Protein AF-A0A1H1KXA0-F1 (afdb_monomer_lite)

Secondary structure (DSSP, 8-state):
--HHHHHHHHHTS-HHHHHHHHHHHHHHHHHHHHHHHHHHHHHHHHHHHHTTSSPPPPHHHHHHHT-

Radius of gyration: 21.61 Å; chains: 1; bounding box: 38×31×50 Å

Sequence (67 aa):
MTSSQLTKSVLALPEPERLELARRIVASIATEKQQAALLAAGVKRLEAVVSGQINGLTEREFRQALR

Foldseek 3Di:
DDPVVVVVVLVPDPPVVNVVVVVVVVVVVVVVVVVVVVVVVVVVVVVCCVVVVDPDDDPVVVVVVVD

pLDDT: mean 88.66, std 5.29, range [58.16, 94.75]

Structure (mmCIF, N/CA/C/O backbone):
data_AF-A0A1H1KXA0-F1
#
_entry.id   AF-A0A1H1KXA0-F1
#
loop_
_atom_site.group_PDB
_atom_site.id
_atom_site.type_symbol
_atom_site.label_atom_id
_atom_site.label_alt_id
_atom_site.label_comp_id
_atom_site.label_asym_id
_atom_site.label_entity_id
_atom_site.label_seq_id
_atom_site.pdbx_PDB_ins_code
_atom_site.Cartn_x
_atom_site.Cartn_y
_atom_site.Cartn_z
_atom_site.occupancy
_atom_site.B_iso_or_equiv
_atom_site.auth_seq_id
_atom_site.auth_comp_id
_atom_site.auth_asym_id
_atom_site.auth_atom_id
_atom_site.pdbx_PDB_model_num
ATOM 1 N N . MET A 1 1 ? -0.179 -9.555 -26.729 1.00 58.16 1 MET A N 1
ATOM 2 C CA . MET A 1 1 ? 1.143 -9.008 -26.356 1.00 58.16 1 MET A CA 1
ATOM 3 C C . MET A 1 1 ? 1.769 -9.944 -25.343 1.00 58.16 1 MET A C 1
ATOM 5 O O . MET A 1 1 ? 1.186 -10.137 -24.285 1.00 58.16 1 MET A O 1
ATOM 9 N N . THR A 1 2 ? 2.882 -10.592 -25.681 1.00 86.12 2 THR A N 1
ATOM 10 C CA . THR A 1 2 ? 3.596 -11.490 -24.756 1.00 86.12 2 THR A CA 1
ATOM 11 C C . THR A 1 2 ? 4.661 -10.723 -23.971 1.00 86.12 2 THR A C 1
ATOM 1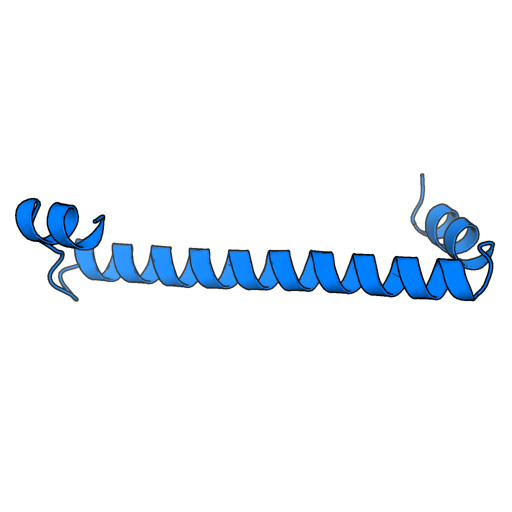3 O O . THR A 1 2 ? 5.151 -9.693 -24.433 1.00 86.12 2 THR A O 1
ATOM 16 N N . SER A 1 3 ? 5.061 -11.229 -22.798 1.00 80.94 3 SER A N 1
ATOM 17 C CA . SER A 1 3 ? 6.120 -10.608 -21.979 1.00 80.94 3 SER A CA 1
ATOM 18 C C . SER A 1 3 ? 7.414 -10.387 -22.783 1.00 80.94 3 SER A C 1
ATOM 20 O O . SER A 1 3 ? 7.995 -9.308 -22.737 1.00 80.94 3 SER A O 1
ATOM 22 N N . SER A 1 4 ? 7.781 -11.347 -23.641 1.00 83.06 4 SER A N 1
ATOM 23 C CA . SER A 1 4 ? 8.934 -11.240 -24.546 1.00 83.06 4 SER A CA 1
ATOM 24 C C . SER A 1 4 ? 8.810 -10.104 -25.571 1.00 83.06 4 SER A C 1
ATOM 26 O O . SER A 1 4 ? 9.791 -9.411 -25.842 1.00 83.06 4 SER A O 1
ATOM 28 N N . GLN A 1 5 ? 7.616 -9.881 -26.133 1.00 86.12 5 GLN A N 1
ATOM 29 C CA . GLN A 1 5 ? 7.374 -8.759 -27.048 1.00 86.12 5 GLN A CA 1
ATOM 30 C C . GLN A 1 5 ? 7.515 -7.418 -26.321 1.00 86.12 5 GLN A C 1
ATOM 32 O O . GLN A 1 5 ? 8.137 -6.504 -26.853 1.00 86.12 5 GLN A O 1
ATOM 37 N N . LEU A 1 6 ? 7.028 -7.335 -25.080 1.00 84.06 6 LEU A N 1
ATOM 38 C CA . LEU A 1 6 ? 7.139 -6.140 -24.247 1.00 84.06 6 LEU A CA 1
ATOM 39 C C . LEU A 1 6 ? 8.605 -5.797 -23.937 1.00 84.06 6 LEU A C 1
ATOM 41 O O . LEU A 1 6 ? 9.023 -4.656 -24.114 1.00 84.06 6 LEU A O 1
ATOM 45 N N . THR A 1 7 ? 9.408 -6.790 -23.542 1.00 85.31 7 THR A N 1
ATOM 46 C CA . THR A 1 7 ? 10.840 -6.597 -23.263 1.00 85.31 7 THR A CA 1
ATOM 47 C C . THR A 1 7 ? 11.594 -6.110 -24.496 1.00 85.31 7 THR A C 1
ATOM 49 O O . THR A 1 7 ? 12.389 -5.179 -24.396 1.00 85.31 7 THR A O 1
ATOM 52 N N . LYS A 1 8 ? 11.320 -6.691 -25.672 1.00 89.31 8 LYS A N 1
ATOM 53 C CA . LYS A 1 8 ? 11.938 -6.254 -26.934 1.00 89.31 8 LYS A CA 1
ATOM 54 C C . LYS A 1 8 ? 11.600 -4.799 -27.256 1.00 89.31 8 LYS A C 1
ATOM 56 O O . LYS A 1 8 ? 12.496 -4.043 -27.615 1.00 89.31 8 LYS A O 1
ATOM 61 N N . SER A 1 9 ? 10.343 -4.396 -27.079 1.00 88.00 9 SER A N 1
ATOM 62 C CA . SER A 1 9 ? 9.916 -3.011 -27.293 1.00 88.00 9 SER A CA 1
ATOM 63 C C . SER A 1 9 ? 10.568 -2.035 -26.313 1.00 88.00 9 SER A C 1
ATOM 65 O O . SER A 1 9 ? 10.992 -0.965 -26.730 1.00 88.00 9 SER A O 1
ATOM 67 N N . VAL A 1 10 ? 10.713 -2.403 -25.035 1.00 87.81 10 VAL A N 1
ATOM 68 C CA . VAL A 1 10 ? 11.393 -1.560 -24.036 1.00 87.81 10 VAL A CA 1
ATOM 69 C C . VAL A 1 10 ? 12.879 -1.403 -24.354 1.00 87.81 10 VAL A C 1
ATOM 71 O O . VAL A 1 10 ? 13.412 -0.303 -24.256 1.00 87.81 10 VAL A O 1
ATOM 74 N N . LEU A 1 11 ? 13.559 -2.476 -24.765 1.00 89.81 11 LEU A N 1
ATOM 75 C CA . LEU A 1 11 ? 14.981 -2.421 -25.118 1.00 89.81 11 LEU A CA 1
ATOM 76 C C . LEU A 1 11 ? 15.250 -1.636 -26.410 1.00 89.81 11 LEU A C 1
ATOM 78 O O . LEU A 1 11 ? 16.340 -1.091 -26.562 1.00 89.81 11 LEU A O 1
ATOM 82 N N . ALA A 1 12 ? 14.264 -1.545 -27.306 1.00 92.81 12 ALA A N 1
ATOM 83 C CA . ALA A 1 12 ? 14.351 -0.757 -28.534 1.00 92.81 12 ALA A CA 1
ATOM 84 C C . ALA A 1 12 ? 14.266 0.765 -28.302 1.00 92.81 12 ALA A C 1
ATOM 86 O O . ALA A 1 12 ? 14.615 1.529 -29.199 1.00 92.81 12 ALA A O 1
ATOM 87 N N . LEU A 1 13 ? 13.822 1.215 -27.122 1.00 92.06 13 LEU A N 1
ATOM 88 C CA . LEU A 1 13 ? 13.787 2.638 -26.782 1.00 92.06 13 LEU A CA 1
ATOM 89 C C . LEU A 1 13 ? 15.210 3.205 -26.613 1.00 92.06 13 LEU A C 1
ATOM 91 O O . LEU A 1 13 ? 16.098 2.485 -26.136 1.00 92.06 13 LEU A O 1
ATOM 95 N N . PRO A 1 14 ? 15.433 4.498 -26.911 1.00 94.75 14 PRO A 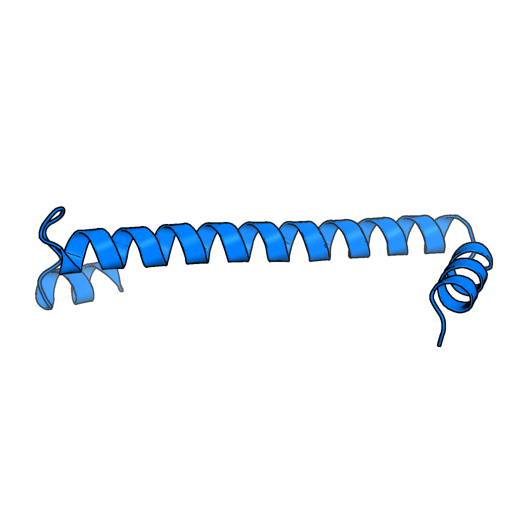N 1
ATOM 96 C CA . PRO A 1 14 ? 16.649 5.212 -26.539 1.00 94.75 14 PRO A CA 1
ATOM 97 C C . PRO A 1 14 ? 16.934 5.131 -25.035 1.00 94.75 14 PRO A C 1
ATOM 99 O O . PRO A 1 14 ? 16.026 5.084 -24.206 1.00 94.75 14 PRO A O 1
ATOM 102 N N . GLU A 1 15 ? 18.212 5.159 -24.661 1.00 91.62 15 GLU A N 1
ATOM 103 C CA . GLU A 1 15 ? 18.648 5.078 -23.262 1.00 91.62 15 GLU A CA 1
ATOM 104 C C . GLU A 1 15 ? 17.950 6.057 -22.295 1.00 91.62 15 GLU A C 1
ATOM 106 O O . GLU A 1 15 ? 17.479 5.588 -21.252 1.00 91.62 15 GLU A O 1
ATOM 111 N N . PRO A 1 16 ? 17.796 7.363 -22.605 1.00 92.12 16 PRO A N 1
ATOM 112 C CA . PRO A 1 16 ? 17.102 8.281 -21.700 1.00 92.12 16 PRO A CA 1
ATOM 113 C C . PRO A 1 16 ? 15.620 7.924 -21.516 1.00 92.12 16 PRO A C 1
ATOM 115 O O . PRO A 1 16 ? 15.095 8.023 -20.408 1.00 92.12 16 PRO A O 1
ATOM 118 N N . GLU A 1 17 ? 14.955 7.448 -22.570 1.00 93.06 17 GLU A N 1
ATOM 119 C CA . GLU A 1 17 ? 13.548 7.039 -22.518 1.00 93.06 17 GLU A CA 1
ATOM 120 C C . GLU A 1 17 ? 13.363 5.748 -21.714 1.00 93.06 17 GLU A C 1
ATOM 122 O O . GLU A 1 17 ? 12.413 5.633 -20.938 1.00 93.06 17 GLU A O 1
ATOM 127 N N . ARG A 1 18 ? 14.303 4.798 -21.824 1.00 93.69 18 ARG A N 1
ATOM 128 C CA . ARG A 1 18 ? 14.313 3.592 -20.979 1.00 93.69 18 ARG A CA 1
ATOM 129 C C . ARG A 1 18 ? 14.471 3.935 -19.506 1.00 93.69 18 ARG A C 1
ATOM 131 O O . ARG A 1 18 ? 13.771 3.360 -18.673 1.00 93.69 18 ARG A O 1
ATOM 138 N N . LEU A 1 19 ? 15.382 4.853 -19.182 1.00 92.75 19 LEU A N 1
ATOM 139 C CA . LEU A 1 19 ? 15.614 5.280 -17.804 1.00 92.75 19 LEU A CA 1
ATOM 140 C C . LEU A 1 19 ? 14.370 5.957 -17.220 1.00 92.75 19 LEU A C 1
ATOM 142 O O . LEU A 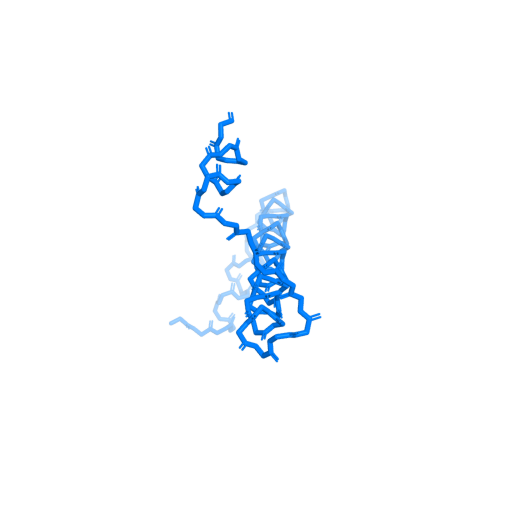1 19 ? 13.980 5.663 -16.090 1.00 92.75 19 LEU A O 1
ATOM 146 N N . GLU A 1 20 ? 13.716 6.816 -17.997 1.00 94.25 20 GLU A N 1
ATOM 147 C CA . GLU A 1 20 ? 12.487 7.476 -17.566 1.00 94.25 20 GLU A CA 1
ATOM 148 C C . GLU A 1 20 ? 11.327 6.488 -17.381 1.00 94.25 20 GLU A C 1
ATOM 150 O O . GLU A 1 20 ? 10.620 6.526 -16.371 1.00 94.25 20 GLU A O 1
ATOM 155 N N . LEU A 1 21 ? 11.175 5.526 -18.295 1.00 92.12 21 LEU A N 1
ATOM 156 C CA . LEU A 1 21 ? 10.202 4.446 -18.147 1.00 92.12 21 LEU A CA 1
ATOM 157 C C . LEU A 1 21 ? 10.456 3.622 -16.873 1.00 92.12 21 LEU A C 1
ATOM 159 O O . LEU A 1 21 ? 9.515 3.334 -16.133 1.00 92.12 21 LEU A O 1
ATOM 163 N N . ALA A 1 22 ? 11.715 3.287 -16.577 1.00 89.31 22 ALA A N 1
ATOM 164 C CA . ALA A 1 22 ? 12.080 2.563 -15.363 1.00 89.31 22 ALA A CA 1
ATOM 165 C C . ALA A 1 22 ? 11.706 3.343 -14.091 1.00 89.31 22 ALA A C 1
ATOM 167 O O . ALA A 1 22 ? 11.126 2.764 -13.169 1.00 89.31 22 ALA A O 1
ATOM 168 N N . ARG A 1 23 ? 11.959 4.661 -14.052 1.00 90.62 23 ARG A N 1
ATOM 169 C CA . ARG A 1 23 ? 11.557 5.516 -12.919 1.00 90.62 23 ARG A CA 1
ATOM 170 C C . ARG A 1 23 ? 10.050 5.503 -12.707 1.00 90.62 23 ARG A C 1
ATOM 172 O O . ARG A 1 23 ? 9.601 5.329 -11.577 1.00 90.62 23 ARG A O 1
ATOM 179 N N . ARG A 1 24 ? 9.269 5.634 -13.782 1.00 92.38 24 ARG A N 1
ATOM 180 C CA . ARG A 1 24 ? 7.800 5.613 -13.715 1.00 92.38 24 ARG A CA 1
ATOM 181 C C . ARG A 1 24 ? 7.258 4.277 -13.210 1.00 92.38 24 ARG A C 1
ATOM 183 O O . ARG A 1 24 ? 6.349 4.275 -12.384 1.00 92.38 24 ARG A O 1
ATOM 190 N N . ILE A 1 25 ? 7.830 3.157 -13.658 1.00 89.19 25 ILE A N 1
ATOM 191 C CA . ILE A 1 25 ? 7.447 1.816 -13.185 1.00 89.19 25 ILE A CA 1
ATOM 192 C C . ILE A 1 25 ? 7.711 1.684 -11.683 1.00 89.19 25 ILE A C 1
ATOM 194 O O . ILE A 1 25 ? 6.826 1.280 -10.932 1.00 89.19 25 ILE A O 1
ATOM 198 N N . VAL A 1 26 ? 8.910 2.060 -11.231 1.00 85.50 26 VAL A N 1
ATOM 199 C CA . VAL A 1 26 ? 9.275 1.985 -9.810 1.00 85.50 26 VAL A CA 1
ATOM 200 C C . VAL A 1 26 ? 8.382 2.893 -8.965 1.00 85.50 26 VAL A C 1
ATOM 202 O O . VAL A 1 26 ? 7.900 2.454 -7.923 1.00 85.50 26 VAL A O 1
ATOM 205 N N . ALA A 1 27 ? 8.113 4.119 -9.423 1.00 83.81 27 ALA A N 1
ATOM 206 C CA . ALA A 1 27 ? 7.217 5.047 -8.742 1.00 83.81 27 ALA A CA 1
ATOM 207 C C . ALA A 1 27 ? 5.798 4.471 -8.603 1.00 83.81 27 ALA A C 1
ATOM 209 O O . ALA A 1 27 ? 5.261 4.466 -7.499 1.00 83.81 27 ALA A O 1
ATOM 210 N N . SER A 1 28 ? 5.232 3.905 -9.677 1.00 86.38 28 SER A N 1
ATOM 211 C CA . SER A 1 28 ? 3.906 3.265 -9.654 1.00 86.38 28 SER A CA 1
ATOM 212 C C . SER A 1 28 ? 3.833 2.144 -8.617 1.00 86.38 28 SER A C 1
ATOM 214 O O . SER A 1 28 ? 2.947 2.134 -7.764 1.00 86.38 28 SER A O 1
ATOM 216 N N . ILE A 1 29 ? 4.811 1.232 -8.630 1.00 85.88 29 ILE A N 1
ATOM 217 C CA . ILE A 1 29 ? 4.855 0.091 -7.705 1.00 85.88 29 ILE A CA 1
ATOM 218 C C . ILE A 1 29 ? 5.042 0.563 -6.258 1.00 85.88 29 ILE A C 1
ATOM 220 O O . ILE A 1 29 ? 4.448 0.001 -5.336 1.00 85.88 29 ILE A O 1
ATOM 224 N N . ALA A 1 30 ? 5.878 1.579 -6.034 1.00 82.06 30 ALA A N 1
ATOM 225 C CA . ALA A 1 30 ? 6.084 2.146 -4.707 1.00 82.06 30 ALA A CA 1
ATOM 226 C C . ALA A 1 30 ? 4.785 2.754 -4.155 1.00 82.06 30 ALA A C 1
ATOM 228 O O . ALA A 1 30 ? 4.435 2.490 -3.003 1.00 82.06 30 ALA A O 1
ATOM 229 N N . 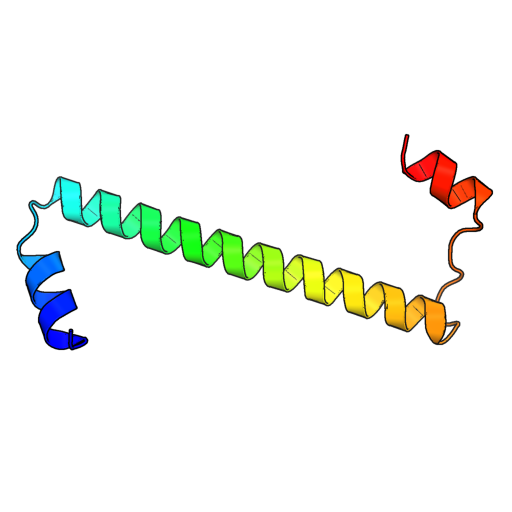THR A 1 31 ? 4.039 3.491 -4.984 1.00 85.56 31 THR A N 1
ATOM 230 C CA . THR A 1 31 ? 2.732 4.049 -4.616 1.00 85.56 31 THR A CA 1
ATOM 231 C C . THR A 1 31 ? 1.716 2.952 -4.297 1.00 85.56 31 THR A C 1
ATOM 233 O O . THR A 1 31 ? 1.074 3.018 -3.251 1.00 85.56 31 THR A O 1
ATOM 236 N N . GLU A 1 32 ? 1.609 1.910 -5.123 1.00 83.88 32 GLU A N 1
ATOM 237 C CA . GLU A 1 32 ? 0.697 0.782 -4.878 1.00 83.88 32 GLU A CA 1
ATOM 238 C C . GLU A 1 32 ? 1.021 0.047 -3.569 1.00 83.88 32 GLU A C 1
ATOM 240 O O . GLU A 1 32 ? 0.129 -0.226 -2.764 1.00 83.88 32 GLU A O 1
ATOM 245 N N . LYS A 1 33 ? 2.306 -0.224 -3.298 1.00 84.94 33 LYS A N 1
ATOM 246 C CA . LYS A 1 33 ? 2.736 -0.853 -2.037 1.00 84.94 33 LYS A CA 1
ATOM 247 C C . LYS A 1 33 ? 2.414 0.013 -0.825 1.00 84.94 33 LYS A C 1
ATOM 249 O O . LYS A 1 33 ? 1.970 -0.508 0.198 1.00 84.94 33 LYS A O 1
ATOM 254 N N . GLN A 1 34 ? 2.625 1.322 -0.931 1.00 86.75 34 GLN A N 1
ATOM 255 C CA . GLN A 1 34 ? 2.295 2.258 0.138 1.00 86.75 34 GLN A CA 1
ATOM 256 C C . GLN A 1 34 ? 0.784 2.295 0.397 1.00 86.75 34 GLN A C 1
ATOM 258 O O . GLN A 1 34 ? 0.360 2.239 1.550 1.00 86.75 34 GLN A O 1
ATOM 263 N N . GLN A 1 35 ? -0.034 2.327 -0.657 1.00 84.44 35 GLN A N 1
ATOM 264 C CA . GLN A 1 35 ? -1.492 2.269 -0.546 1.00 84.44 35 GLN A CA 1
ATOM 265 C C . GLN A 1 35 ? -1.958 0.959 0.095 1.00 84.44 35 GLN A C 1
ATOM 267 O O . GLN A 1 35 ? -2.756 0.990 1.031 1.00 84.44 35 GLN A O 1
ATOM 272 N N . ALA A 1 36 ? -1.416 -0.182 -0.336 1.00 88.25 36 ALA A N 1
ATOM 273 C CA . ALA A 1 36 ? -1.731 -1.483 0.247 1.00 88.25 36 ALA A CA 1
ATOM 274 C C . ALA A 1 36 ? -1.378 -1.543 1.744 1.00 88.25 36 ALA A C 1
ATOM 276 O O . ALA A 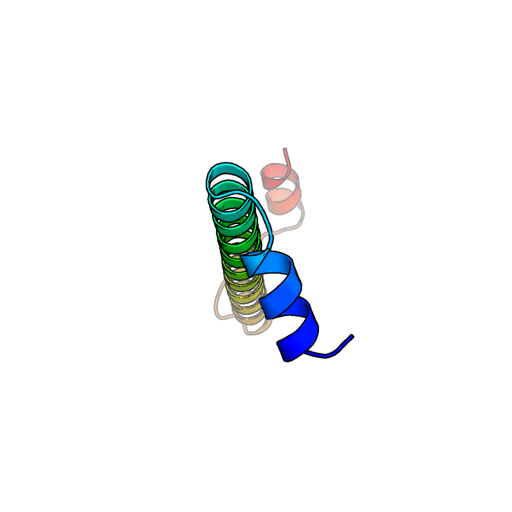1 36 ? -2.168 -2.041 2.546 1.00 88.25 36 ALA A O 1
ATOM 277 N N . ALA A 1 37 ? -0.232 -0.980 2.140 1.00 91.88 37 ALA A N 1
ATOM 278 C CA . ALA A 1 37 ? 0.173 -0.905 3.542 1.00 91.88 37 ALA A CA 1
ATOM 279 C C . ALA A 1 37 ? -0.765 -0.015 4.377 1.00 91.88 37 ALA A C 1
ATOM 281 O O . ALA A 1 37 ? -1.146 -0.393 5.486 1.00 91.88 37 ALA A O 1
ATOM 282 N N . LEU A 1 38 ? -1.174 1.142 3.845 1.00 92.00 38 LEU A N 1
ATOM 283 C CA . LEU A 1 38 ? -2.129 2.036 4.508 1.00 92.00 38 LEU A CA 1
ATOM 284 C C . LEU A 1 38 ? -3.502 1.377 4.675 1.00 92.00 38 LEU A C 1
ATOM 286 O O . LEU A 1 38 ? -4.087 1.463 5.755 1.0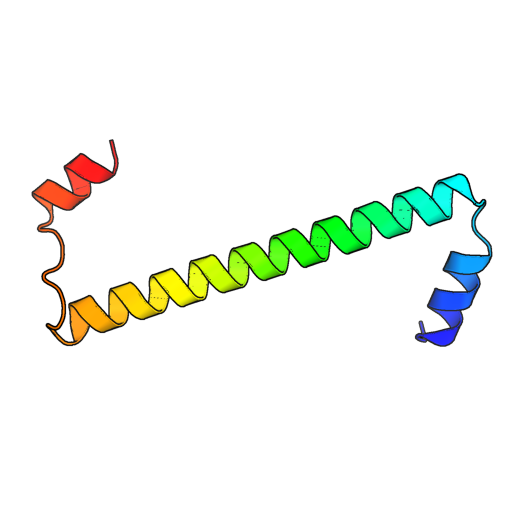0 92.00 38 LEU A O 1
ATOM 290 N N . LEU A 1 39 ? -3.986 0.678 3.644 1.00 90.19 39 LEU A N 1
ATOM 291 C CA . LEU A 1 39 ? -5.238 -0.076 3.695 1.00 90.19 39 LEU A CA 1
ATOM 292 C C . LEU A 1 39 ? -5.173 -1.195 4.733 1.00 90.19 39 LEU A C 1
ATOM 294 O O . LEU A 1 39 ? -6.041 -1.264 5.598 1.00 90.19 39 LEU A O 1
ATOM 298 N N . ALA A 1 40 ? -4.122 -2.019 4.715 1.00 94.19 40 ALA A N 1
ATOM 299 C CA . ALA A 1 40 ? -3.940 -3.089 5.694 1.00 94.19 40 ALA A CA 1
ATOM 300 C C . ALA A 1 40 ? -3.888 -2.547 7.134 1.00 94.19 40 ALA A C 1
ATOM 302 O O . ALA A 1 40 ? -4.525 -3.092 8.036 1.00 94.19 40 ALA A O 1
ATOM 303 N N . ALA A 1 41 ? -3.181 -1.433 7.355 1.00 93.50 41 ALA A N 1
ATOM 304 C CA . ALA A 1 41 ? -3.135 -0.774 8.657 1.00 93.50 41 ALA A CA 1
ATOM 305 C C . ALA A 1 41 ? -4.497 -0.197 9.082 1.00 93.50 41 ALA A C 1
ATOM 307 O O . ALA A 1 41 ? -4.809 -0.194 10.274 1.00 93.50 41 ALA A O 1
ATOM 308 N N . GLY A 1 42 ? -5.292 0.306 8.134 1.00 91.31 42 GLY A N 1
ATOM 309 C CA . GLY A 1 42 ? -6.655 0.780 8.370 1.00 91.31 42 GLY A CA 1
ATOM 310 C C . GLY A 1 42 ? -7.603 -0.357 8.747 1.00 91.31 42 GLY A C 1
ATOM 311 O O . GLY A 1 42 ? -8.265 -0.273 9.778 1.00 91.31 42 GLY A O 1
ATOM 312 N N . VAL A 1 43 ? -7.600 -1.449 7.976 1.00 93.62 43 VAL A N 1
ATOM 313 C CA . VAL A 1 43 ? -8.401 -2.656 8.247 1.00 93.62 43 VAL A CA 1
ATOM 314 C C . VAL A 1 43 ? -8.090 -3.204 9.636 1.00 93.62 43 VAL A C 1
ATOM 316 O O . VAL A 1 43 ? -8.999 -3.354 10.445 1.00 93.62 43 VAL A O 1
ATOM 319 N N . LYS A 1 44 ? -6.805 -3.371 9.970 1.00 93.19 44 LYS A N 1
ATOM 320 C CA . LYS A 1 44 ? -6.388 -3.845 11.296 1.00 93.19 44 LYS A CA 1
ATOM 321 C C . LYS A 1 44 ? -6.895 -2.951 12.436 1.00 93.19 44 LYS A C 1
ATOM 323 O O . LYS A 1 44 ? -7.254 -3.444 13.502 1.00 93.19 44 LYS A O 1
ATOM 328 N N . ARG A 1 45 ? -6.923 -1.627 12.236 1.00 89.44 45 ARG A N 1
ATOM 329 C CA . ARG A 1 45 ? -7.472 -0.689 13.231 1.00 89.44 45 ARG A CA 1
ATOM 330 C C . ARG A 1 45 ? -8.983 -0.836 13.381 1.00 89.44 45 ARG A C 1
ATOM 332 O O . ARG A 1 45 ? -9.469 -0.803 14.505 1.00 89.44 45 ARG A O 1
ATOM 339 N N . LEU A 1 46 ? -9.711 -1.024 12.282 1.00 89.75 46 LEU A N 1
ATOM 340 C CA . LEU A 1 46 ? -11.155 -1.269 12.325 1.00 89.75 46 LEU A CA 1
ATOM 341 C C . LEU A 1 46 ? -11.476 -2.577 13.054 1.00 89.75 46 LEU A C 1
ATOM 343 O O . LEU A 1 46 ? -12.349 -2.595 13.916 1.00 89.75 46 LEU A O 1
ATOM 347 N N . GLU A 1 47 ? -10.729 -3.643 12.778 1.00 92.75 47 GLU A N 1
ATOM 348 C CA . GLU A 1 47 ? -10.859 -4.926 13.478 1.00 92.75 47 GLU A CA 1
ATOM 349 C C . GLU A 1 47 ? -10.616 -4.782 14.985 1.00 92.75 47 GLU A C 1
ATOM 351 O O . GLU A 1 47 ? -11.382 -5.314 15.789 1.00 92.75 47 GLU A O 1
ATOM 356 N N . ALA A 1 48 ? -9.597 -4.017 15.388 1.00 91.44 48 ALA A N 1
ATOM 357 C CA . ALA A 1 48 ? -9.310 -3.743 16.796 1.00 91.44 48 ALA A CA 1
ATOM 358 C C . ALA A 1 48 ? -10.452 -2.976 17.494 1.00 91.44 48 ALA A C 1
ATOM 360 O O . ALA A 1 48 ? -10.738 -3.228 18.663 1.00 91.44 48 ALA A O 1
ATOM 361 N N . VAL A 1 49 ? -11.138 -2.078 16.778 1.00 91.44 49 VAL A N 1
ATOM 362 C CA . VAL A 1 49 ? -12.315 -1.365 17.300 1.00 91.44 49 VAL A CA 1
ATOM 363 C C . VAL A 1 49 ? -13.510 -2.305 17.445 1.00 91.44 49 VAL A C 1
ATOM 365 O O . VAL A 1 49 ? -14.128 -2.358 18.505 1.00 91.44 49 VAL A O 1
ATOM 368 N N . VAL A 1 50 ? -13.821 -3.088 16.409 1.00 90.25 50 VAL A N 1
ATOM 369 C CA . VAL A 1 50 ? -14.977 -4.005 16.412 1.00 90.25 50 VAL A CA 1
ATOM 370 C C . VAL A 1 50 ? -14.810 -5.132 17.435 1.00 90.25 50 VAL A C 1
ATOM 372 O O . VAL A 1 50 ? -15.780 -5.540 18.066 1.00 90.25 50 VAL A O 1
ATOM 375 N N . SER A 1 51 ? -13.583 -5.615 17.636 1.00 93.00 51 SER A N 1
ATOM 376 C CA . SER A 1 51 ? -13.263 -6.634 18.648 1.00 93.00 51 SER A CA 1
ATOM 377 C C . SER A 1 51 ? -13.169 -6.087 20.078 1.00 93.00 51 SER A C 1
ATOM 379 O O . SER A 1 51 ? -12.946 -6.863 21.006 1.00 93.00 51 SER A O 1
ATOM 381 N N . GLY A 1 52 ? -13.324 -4.772 20.277 1.00 89.50 52 GLY A N 1
ATOM 382 C CA . GLY A 1 52 ? -13.244 -4.133 21.592 1.00 89.50 52 GLY A CA 1
ATOM 383 C C . GLY A 1 52 ? -11.826 -4.042 22.168 1.00 89.50 52 GLY A C 1
ATOM 384 O O . GLY A 1 52 ? -11.666 -3.714 23.340 1.00 89.50 52 GLY A O 1
ATOM 385 N N . GLN A 1 53 ? -10.790 -4.315 21.366 1.00 88.94 53 GLN A N 1
ATOM 386 C CA . GLN A 1 53 ? -9.391 -4.141 21.772 1.00 88.94 53 GLN A CA 1
ATOM 387 C C . GLN A 1 53 ? -9.014 -2.663 21.911 1.00 88.94 53 GLN A C 1
ATOM 389 O O . GLN A 1 53 ? -8.128 -2.319 22.692 1.00 88.94 53 GLN A O 1
ATOM 394 N N . ILE A 1 54 ? -9.665 -1.788 21.141 1.00 90.12 54 ILE A N 1
ATOM 395 C CA . ILE A 1 54 ? -9.479 -0.338 21.186 1.00 90.12 54 ILE A CA 1
ATOM 396 C C . ILE A 1 54 ? -10.858 0.322 21.196 1.00 90.12 54 ILE A C 1
ATOM 398 O O . ILE A 1 54 ? -11.734 -0.048 20.418 1.00 90.12 54 ILE A O 1
ATOM 402 N N . ASN A 1 55 ? -11.046 1.335 22.041 1.00 88.06 55 ASN A N 1
ATOM 403 C CA . ASN A 1 55 ? -12.262 2.141 22.003 1.00 88.06 55 ASN A CA 1
ATOM 404 C C . ASN A 1 55 ? -12.275 3.004 20.737 1.00 88.06 55 ASN A C 1
ATOM 406 O O . ASN A 1 55 ? -11.348 3.776 20.487 1.00 88.06 55 ASN A O 1
ATOM 410 N N . GLY A 1 56 ? -13.333 2.864 19.940 1.00 85.44 56 GLY A N 1
ATOM 411 C CA . GLY A 1 56 ? -13.591 3.747 18.809 1.00 85.44 56 GLY A CA 1
ATOM 412 C C . GLY A 1 56 ? -13.930 5.171 19.259 1.00 85.44 56 GLY A C 1
ATOM 413 O O . GLY A 1 56 ? -14.248 5.415 20.422 1.00 85.44 56 GLY A O 1
ATOM 414 N N . LEU A 1 57 ? -13.882 6.112 18.317 1.00 87.69 57 LEU A N 1
ATOM 415 C CA . LEU A 1 57 ? -14.343 7.479 18.548 1.00 87.69 57 LEU A CA 1
ATOM 416 C C . LEU A 1 57 ? -15.869 7.509 18.658 1.00 87.69 57 LEU A C 1
ATOM 418 O O . LEU A 1 57 ? -16.570 6.816 17.917 1.00 87.69 57 LEU A O 1
ATOM 422 N N . THR A 1 58 ? -16.392 8.368 19.524 1.00 89.19 58 THR A N 1
ATOM 423 C CA . THR A 1 58 ? -17.804 8.755 19.463 1.00 89.19 58 THR A CA 1
ATOM 424 C C . THR A 1 58 ? -18.071 9.588 18.206 1.00 89.19 58 THR A C 1
ATOM 426 O O . THR A 1 58 ? -17.172 10.234 17.666 1.00 89.19 58 THR A O 1
ATOM 429 N N . GLU A 1 59 ? -19.329 9.654 17.763 1.00 88.81 59 GLU A N 1
ATOM 430 C CA . GLU A 1 59 ? -19.737 10.466 16.602 1.00 88.81 59 GLU A CA 1
ATOM 431 C C . GLU A 1 59 ? -19.271 11.932 16.714 1.00 88.81 59 GLU A C 1
ATOM 433 O O . GLU A 1 59 ? -18.868 12.551 15.728 1.00 88.81 59 GLU A O 1
ATOM 438 N N . ARG A 1 60 ? -19.276 12.497 17.931 1.00 93.81 60 ARG A N 1
ATOM 439 C CA . ARG A 1 60 ? -18.821 13.873 18.169 1.00 93.81 60 ARG A CA 1
ATOM 440 C C . ARG A 1 60 ? -17.317 14.023 17.948 1.00 93.81 60 ARG A C 1
ATOM 442 O O . ARG A 1 60 ? -16.895 14.987 17.316 1.00 93.81 60 ARG A O 1
ATOM 449 N N . GLU A 1 61 ? -16.527 13.092 18.473 1.00 91.75 61 GLU A N 1
ATOM 450 C CA . GLU A 1 61 ? -15.066 13.099 18.340 1.00 91.75 61 GLU A CA 1
ATOM 451 C C . GLU A 1 61 ? -14.646 12.819 16.896 1.00 91.75 61 GLU A C 1
ATOM 453 O O . GLU A 1 61 ? -13.755 13.485 16.375 1.00 91.75 61 GLU A O 1
ATOM 458 N N . PHE A 1 62 ? -15.345 11.912 16.209 1.00 88.19 62 PHE A N 1
ATOM 459 C CA . PHE A 1 62 ? -15.119 11.645 14.793 1.00 88.19 62 PHE A CA 1
ATOM 460 C C . PHE A 1 62 ? -15.369 12.892 13.935 1.00 88.19 62 PHE A C 1
ATOM 462 O O . PHE A 1 62 ? -14.512 13.280 13.143 1.00 88.19 62 PHE A O 1
ATOM 469 N N . ARG A 1 63 ? -16.491 13.596 14.146 1.00 90.56 63 ARG A N 1
ATOM 470 C CA . ARG A 1 63 ? -16.774 14.859 13.439 1.00 90.56 63 ARG A CA 1
ATOM 471 C C . ARG A 1 63 ? -15.763 15.966 13.732 1.00 90.56 63 ARG A C 1
ATOM 473 O O . ARG A 1 63 ? -15.556 16.816 12.871 1.00 90.56 63 ARG A O 1
ATOM 480 N N . GLN A 1 64 ? -15.169 15.992 14.926 1.00 93.69 64 GLN A N 1
ATOM 481 C CA . GLN A 1 64 ? -14.086 16.925 15.247 1.00 93.69 64 GLN A CA 1
ATOM 482 C C . GLN A 1 64 ? -12.787 16.557 14.525 1.00 93.69 64 GLN A C 1
ATOM 484 O O . GLN A 1 64 ? -12.121 17.455 14.031 1.00 93.69 64 GLN A O 1
ATOM 489 N N . ALA A 1 65 ? -12.459 15.268 14.414 1.00 87.69 65 ALA A N 1
ATOM 490 C CA . ALA A 1 65 ? -11.250 14.793 13.740 1.00 87.69 65 ALA A CA 1
ATOM 491 C C . ALA A 1 65 ? -11.277 14.949 12.204 1.00 87.69 65 ALA A C 1
ATOM 493 O O . ALA A 1 65 ? -10.228 14.884 11.570 1.00 87.69 65 ALA A O 1
ATOM 494 N N . LEU A 1 66 ? -12.461 15.124 11.605 1.00 86.25 66 LEU A N 1
ATOM 495 C CA . LEU A 1 66 ? -12.638 15.368 10.166 1.00 86.25 66 LEU A CA 1
ATOM 496 C C . LEU A 1 66 ? -12.526 16.848 9.753 1.00 86.25 66 LEU A C 1
ATOM 498 O O . LEU A 1 66 ? -12.592 17.136 8.557 1.00 86.25 66 LEU A O 1
ATOM 502 N N . ARG A 1 67 ? -12.432 17.775 10.712 1.00 75.88 67 ARG A N 1
ATOM 503 C CA . ARG A 1 67 ? -12.235 19.212 10.462 1.00 75.88 67 ARG A CA 1
ATOM 504 C C . ARG A 1 67 ? -10.758 19.566 10.496 1.00 75.88 67 ARG A C 1
ATOM 506 O O . ARG A 1 67 ? -10.390 20.466 9.714 1.00 75.88 67 ARG A O 1
#